Protein AF-A0A7K3S0V3-F1 (afdb_monomer_lite)

Radius of gyration: 22.32 Å; chains: 1; bounding box: 46×52×55 Å

Organism: NCBI:txid66428

Foldseek 3Di:
DDDDDPDPDDDDADDPPPADFAPQNVLLVVDDPPWDWDADQFKIKTFDDLAAWQDDDPDDSVVSQVVQVVVVVVVPDPDWDKDAAQDPPNNDDGGIHTGPDMDMDGGPVPTSCPPPDFDDDPDFDKDKDKAVDPVVQVVVVVVVVVCVVVVVDVDDDDDIDIDIDTPDDDPVSSVD

InterPro domains:
  IPR005801 ADC synthase [G3DSA:3.60.120.10] (21-176)
  IPR005801 ADC synthase [SSF56322] (39-173)

Sequence (176 aa):
MSTASQVATHTAPADPAHPAVGAATSLLDAYAPGDHFLATPGRTLHARGPGRHVPHDERPLTARVDETLAAAVAAGQESPVVIGAIPFDHTAPAALSVPESVRAAPPLASDPLIALPAAAPAAGAWEIRQVPEPEIYGKGVASAVERMWRGEFSKVVLARTLELTSEAPLDLPAML

Structure (mmCIF, N/CA/C/O backbone):
data_AF-A0A7K3S0V3-F1
#
_entry.id   AF-A0A7K3S0V3-F1
#
loop_
_atom_site.group_PDB
_atom_site.id
_atom_site.type_symbol
_atom_site.label_atom_id
_atom_site.label_alt_id
_atom_site.label_comp_id
_atom_site.label_asym_id
_atom_site.label_entity_id
_atom_site.label_seq_id
_atom_site.pdbx_PDB_ins_code
_atom_site.Cartn_x
_atom_site.Cartn_y
_atom_site.Cartn_z
_atom_site.occupancy
_atom_site.B_iso_or_equiv
_atom_site.auth_seq_id
_atom_site.auth_comp_id
_atom_site.auth_asym_id
_atom_site.auth_atom_id
_atom_site.pdbx_PDB_model_num
ATOM 1 N N . MET A 1 1 ? 3.401 28.990 -29.629 1.00 38.75 1 MET A N 1
ATOM 2 C CA . MET A 1 1 ? 2.737 29.726 -28.533 1.00 38.75 1 MET A CA 1
ATOM 3 C C . MET A 1 1 ? 3.170 29.079 -27.232 1.00 38.75 1 MET A C 1
ATOM 5 O O . MET A 1 1 ? 3.035 27.872 -27.106 1.00 38.75 1 MET A O 1
ATOM 9 N N . SER A 1 2 ? 3.823 29.858 -26.373 1.00 34.69 2 SER A N 1
ATOM 10 C CA . SER A 1 2 ? 4.484 29.417 -25.141 1.00 34.69 2 SER A CA 1
ATOM 11 C C . SER A 1 2 ? 3.456 29.236 -24.023 1.00 34.69 2 SER A C 1
ATOM 13 O O . SER A 1 2 ? 2.728 30.178 -23.721 1.00 34.69 2 SER A O 1
ATOM 15 N N . THR A 1 3 ? 3.381 28.052 -23.418 1.00 37.50 3 THR A N 1
ATOM 16 C CA . THR A 1 3 ? 2.626 27.818 -22.179 1.00 37.50 3 THR A CA 1
ATOM 17 C C . THR A 1 3 ? 3.608 27.847 -21.017 1.00 37.50 3 THR A C 1
ATOM 19 O O . THR A 1 3 ? 4.280 26.857 -20.733 1.00 37.50 3 THR A O 1
ATOM 22 N N . ALA A 1 4 ? 3.735 29.017 -20.395 1.00 39.28 4 ALA A N 1
ATOM 23 C CA . ALA A 1 4 ? 4.537 29.218 -19.198 1.00 39.28 4 ALA A CA 1
ATOM 24 C C . ALA A 1 4 ? 3.910 28.502 -17.989 1.00 39.28 4 ALA A C 1
ATOM 26 O O . ALA A 1 4 ? 2.702 28.587 -17.765 1.00 39.28 4 ALA A O 1
ATOM 27 N N . SER A 1 5 ? 4.757 27.822 -17.213 1.00 41.88 5 SER A N 1
ATOM 28 C CA . SER A 1 5 ? 4.447 27.215 -15.919 1.00 41.88 5 SER A CA 1
ATOM 29 C C . SER A 1 5 ? 3.873 28.238 -14.939 1.00 41.88 5 SER A C 1
ATOM 31 O O . SER A 1 5 ? 4.507 29.256 -14.659 1.00 41.88 5 SER A O 1
ATOM 33 N N . GLN A 1 6 ? 2.715 27.939 -14.348 1.00 46.41 6 GLN A N 1
ATOM 34 C CA . GLN A 1 6 ? 2.304 28.579 -13.100 1.00 46.41 6 GLN A CA 1
ATOM 35 C C . GLN A 1 6 ? 3.181 28.028 -11.973 1.00 46.41 6 GLN A C 1
ATOM 37 O O . GLN A 1 6 ? 3.021 26.895 -11.529 1.00 46.41 6 GLN A O 1
ATOM 42 N N . VAL A 1 7 ? 4.153 28.834 -11.557 1.00 43.09 7 VAL A N 1
ATOM 43 C CA . VAL A 1 7 ? 4.973 28.596 -10.370 1.00 43.09 7 VAL A CA 1
ATOM 44 C C . VAL A 1 7 ? 4.095 28.844 -9.145 1.00 43.09 7 VAL A C 1
ATOM 46 O O . VAL A 1 7 ? 3.515 29.920 -9.007 1.00 43.09 7 VAL A O 1
ATOM 49 N N . ALA A 1 8 ? 3.979 27.840 -8.274 1.00 36.78 8 ALA A N 1
ATOM 50 C CA . ALA A 1 8 ? 3.324 27.968 -6.980 1.00 36.78 8 ALA A CA 1
ATOM 51 C C . ALA A 1 8 ? 3.976 29.107 -6.181 1.00 36.78 8 ALA A C 1
ATOM 53 O O . ALA A 1 8 ? 5.186 29.113 -5.952 1.00 36.78 8 ALA A O 1
ATOM 54 N N . THR A 1 9 ? 3.178 30.093 -5.783 1.00 37.84 9 THR A N 1
ATOM 55 C CA . THR A 1 9 ? 3.612 31.179 -4.903 1.00 37.84 9 THR A CA 1
ATOM 56 C C . THR A 1 9 ? 3.983 30.613 -3.538 1.00 37.84 9 THR A C 1
ATOM 58 O O . THR A 1 9 ? 3.139 30.047 -2.849 1.00 37.84 9 THR A O 1
ATOM 61 N N . HIS A 1 10 ? 5.248 30.778 -3.155 1.00 40.50 10 HIS A N 1
ATOM 62 C CA . HIS A 1 10 ? 5.754 30.456 -1.827 1.00 40.50 10 HIS A CA 1
ATOM 63 C C . HIS A 1 10 ? 5.081 31.363 -0.784 1.00 40.50 10 HIS A C 1
ATOM 65 O O . HIS A 1 10 ? 5.268 32.580 -0.797 1.00 40.50 10 HIS A O 1
ATOM 71 N N . THR A 1 11 ? 4.275 30.778 0.100 1.00 38.75 11 THR A N 1
ATOM 72 C CA . THR A 1 11 ? 3.748 31.456 1.288 1.00 38.75 11 THR A CA 1
ATOM 73 C C . THR A 1 11 ? 4.811 31.409 2.383 1.00 38.75 11 THR A C 1
ATOM 75 O O . THR A 1 11 ? 5.328 30.338 2.691 1.00 38.75 11 THR A O 1
ATOM 78 N N . ALA A 1 12 ? 5.156 32.570 2.946 1.00 35.81 12 ALA A N 1
ATOM 79 C CA . ALA A 1 12 ? 6.156 32.679 4.005 1.00 35.81 12 ALA A CA 1
ATOM 80 C C . ALA A 1 12 ? 5.734 31.892 5.267 1.00 35.81 12 ALA A C 1
ATOM 82 O O . ALA A 1 12 ? 4.544 31.890 5.599 1.00 35.81 12 ALA A O 1
ATOM 83 N N . PRO A 1 13 ? 6.675 31.246 5.982 1.00 44.25 13 PRO A N 1
ATOM 84 C CA . PRO A 1 13 ? 6.360 30.521 7.207 1.00 44.25 13 PRO A CA 1
ATOM 85 C C . PRO A 1 13 ? 5.970 31.482 8.339 1.00 44.25 13 PRO A C 1
ATOM 87 O O . PRO A 1 13 ? 6.516 32.580 8.462 1.00 44.25 13 PRO A O 1
ATOM 90 N N . ALA A 1 14 ? 5.009 31.054 9.158 1.00 38.62 14 ALA A N 1
ATOM 91 C CA . ALA A 1 14 ? 4.582 31.754 10.365 1.00 38.62 14 ALA A CA 1
ATOM 92 C C . ALA A 1 14 ? 5.598 31.594 11.521 1.00 38.62 14 ALA A C 1
ATOM 94 O O . ALA A 1 14 ? 6.373 30.641 11.560 1.00 38.62 14 ALA A O 1
ATOM 95 N N . ASP A 1 15 ? 5.562 32.563 12.440 1.00 38.25 15 ASP A N 1
ATOM 96 C CA . ASP A 1 15 ? 6.421 32.800 13.618 1.00 38.25 15 ASP A CA 1
ATOM 97 C C . ASP A 1 15 ? 6.585 31.569 14.559 1.00 38.25 15 ASP A C 1
ATOM 99 O O . ASP A 1 15 ? 5.594 30.879 14.821 1.00 38.25 15 ASP A O 1
ATOM 103 N N . PRO A 1 16 ? 7.785 31.259 15.112 1.00 46.09 16 PRO A N 1
ATOM 104 C CA . PRO A 1 16 ? 8.098 29.977 15.738 1.00 46.09 16 PRO A CA 1
ATOM 105 C C . PRO A 1 16 ? 7.857 29.999 17.257 1.00 46.09 16 PRO A C 1
ATOM 107 O O . PRO A 1 16 ? 8.754 29.729 18.058 1.00 46.09 16 PRO A O 1
ATOM 110 N N . ALA A 1 17 ? 6.629 30.291 17.678 1.00 41.91 17 ALA A N 1
ATOM 111 C CA . ALA A 1 17 ? 6.193 30.008 19.044 1.00 41.91 17 ALA A CA 1
ATOM 112 C C . ALA A 1 17 ? 5.687 28.556 19.095 1.00 41.91 17 ALA A C 1
ATOM 114 O O . ALA A 1 17 ? 4.534 28.306 18.775 1.00 41.91 17 ALA A O 1
ATOM 115 N N . HIS A 1 18 ? 6.597 27.619 19.399 1.00 47.22 18 HIS A N 1
ATOM 116 C CA . HIS A 1 18 ? 6.417 26.157 19.501 1.00 47.22 18 HIS A CA 1
ATOM 117 C C . HIS A 1 18 ? 5.153 25.614 18.797 1.00 47.22 18 HIS A C 1
ATOM 119 O O . HIS A 1 18 ? 4.091 25.543 19.422 1.00 47.22 18 HIS A O 1
ATOM 125 N N . PRO A 1 19 ? 5.231 25.279 17.496 1.00 49.66 19 PRO A N 1
ATOM 126 C CA . PRO A 1 19 ? 4.052 24.908 16.725 1.00 49.66 19 PRO A CA 1
ATOM 127 C C . PRO A 1 19 ? 3.357 23.721 17.391 1.00 49.66 19 PRO A C 1
ATOM 129 O O . PRO A 1 19 ? 3.957 22.662 17.570 1.00 49.66 19 PRO A O 1
ATOM 132 N N . ALA A 1 20 ? 2.100 23.913 17.797 1.00 63.41 20 ALA A N 1
ATOM 133 C CA . ALA A 1 20 ? 1.269 22.826 18.284 1.00 63.41 20 ALA A CA 1
ATOM 134 C C . ALA A 1 20 ? 1.269 21.732 17.211 1.00 63.41 20 ALA A C 1
ATOM 136 O O . ALA A 1 20 ? 0.832 21.982 16.086 1.00 63.41 20 ALA A O 1
ATOM 137 N N . VAL A 1 21 ? 1.806 20.554 17.544 1.00 68.00 21 VAL A N 1
ATOM 138 C CA . VAL A 1 21 ? 1.775 19.393 16.654 1.00 68.00 21 VAL A CA 1
ATOM 139 C C . VAL A 1 21 ? 0.321 19.168 16.270 1.00 68.00 21 VAL A C 1
ATOM 141 O O . VAL A 1 21 ? -0.530 18.965 17.141 1.00 68.00 21 VAL A O 1
ATOM 144 N N . GLY A 1 22 ? 0.007 19.284 14.981 1.00 83.31 22 GLY A N 1
ATOM 145 C CA . GLY A 1 22 ? -1.358 19.087 14.532 1.00 83.31 22 GLY A CA 1
ATOM 146 C C . GLY A 1 22 ? -1.764 17.620 14.660 1.00 83.31 22 GLY A C 1
ATOM 147 O O . GLY A 1 22 ? -0.945 16.714 14.852 1.00 83.31 22 GLY A O 1
ATOM 148 N N . ALA A 1 23 ? -3.072 17.379 14.611 1.00 89.38 23 ALA A N 1
ATOM 149 C CA . ALA A 1 23 ? -3.623 16.051 14.848 1.00 89.38 23 ALA A CA 1
ATOM 150 C C . ALA A 1 23 ? -3.128 15.018 13.824 1.00 89.38 23 ALA A C 1
ATOM 152 O O . ALA A 1 23 ? -2.983 13.854 14.184 1.00 89.38 23 ALA A O 1
ATOM 153 N N . ALA A 1 24 ? -2.863 15.414 12.575 1.00 91.50 24 ALA A N 1
ATOM 154 C CA . ALA A 1 24 ? -2.395 14.488 11.548 1.00 91.50 24 ALA A CA 1
ATOM 155 C C . ALA A 1 24 ? -0.905 14.178 11.719 1.00 91.50 24 ALA A C 1
ATOM 157 O O . ALA A 1 24 ? -0.530 13.009 11.632 1.00 91.50 24 ALA A O 1
ATOM 158 N N . THR A 1 25 ? -0.088 15.181 12.055 1.00 90.56 25 THR A N 1
ATOM 159 C CA . THR A 1 25 ? 1.327 14.965 12.404 1.00 90.56 25 THR A CA 1
ATOM 160 C C . THR A 1 25 ? 1.450 14.059 13.630 1.00 90.56 25 THR A C 1
ATOM 162 O O . THR A 1 25 ? 2.216 13.107 13.615 1.00 90.56 25 THR A O 1
ATOM 165 N N . SER A 1 26 ? 0.585 14.236 14.635 1.00 91.25 26 SER A N 1
ATOM 166 C CA . SER A 1 26 ? 0.546 13.352 15.811 1.00 91.25 26 SER A CA 1
ATOM 167 C C . SER A 1 26 ? 0.218 11.890 15.466 1.00 91.25 26 SER A C 1
ATOM 169 O O . SER A 1 26 ? 0.624 10.983 16.189 1.00 91.25 26 SER A O 1
ATOM 171 N N . LEU A 1 27 ? -0.555 11.638 14.399 1.00 94.31 27 LEU A N 1
ATOM 172 C CA . LEU A 1 27 ? -0.804 10.274 13.917 1.00 94.31 27 LEU A CA 1
ATOM 173 C C . LEU A 1 27 ? 0.413 9.697 13.189 1.00 94.31 27 LEU A C 1
ATOM 175 O O . LEU A 1 27 ? 0.663 8.503 13.321 1.00 94.31 27 LEU A O 1
ATOM 179 N N . LEU A 1 28 ? 1.146 10.525 12.439 1.00 92.44 28 LEU A N 1
ATOM 180 C CA . LEU A 1 28 ? 2.384 10.120 11.775 1.00 92.44 28 LEU A CA 1
ATOM 181 C C . LEU A 1 28 ? 3.470 9.787 12.808 1.00 92.44 28 LEU A C 1
ATOM 183 O O . LEU A 1 28 ? 4.040 8.705 12.754 1.00 92.44 28 LEU A O 1
ATOM 187 N N . ASP A 1 29 ? 3.658 10.639 13.819 1.00 91.19 29 ASP A N 1
ATOM 188 C CA . ASP A 1 29 ? 4.614 10.416 14.916 1.00 91.19 29 ASP A CA 1
ATOM 189 C C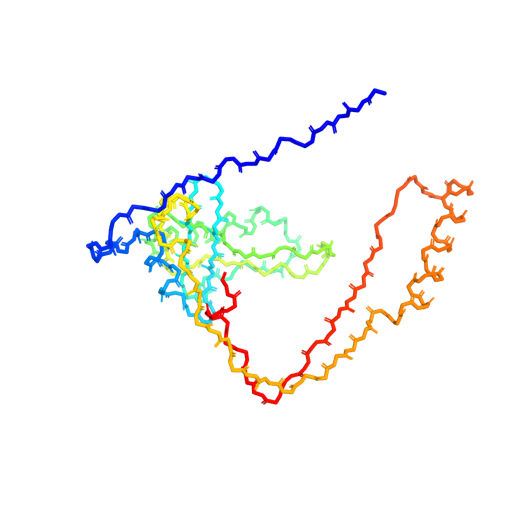 . ASP A 1 29 ? 4.302 9.149 15.733 1.00 91.19 29 ASP A C 1
ATOM 191 O O . ASP A 1 29 ? 5.181 8.558 16.359 1.00 91.19 29 ASP A O 1
ATOM 195 N N . ALA A 1 30 ? 3.033 8.731 15.755 1.00 93.75 30 ALA A N 1
ATOM 196 C CA . ALA A 1 30 ? 2.581 7.537 16.461 1.00 93.75 30 ALA A CA 1
ATOM 197 C C . ALA A 1 30 ? 2.688 6.248 15.628 1.00 93.75 30 ALA A C 1
ATOM 199 O O . ALA A 1 30 ? 2.355 5.179 16.153 1.00 93.75 30 ALA A O 1
ATOM 200 N N . TYR A 1 31 ? 3.091 6.330 14.357 1.00 94.69 31 TYR A N 1
ATOM 201 C CA . TYR A 1 31 ? 3.244 5.167 13.490 1.00 94.69 31 TYR A CA 1
ATOM 202 C C . TYR A 1 31 ? 4.369 4.250 13.984 1.00 94.69 31 TYR A C 1
ATOM 204 O O . TYR A 1 31 ? 5.491 4.687 14.240 1.00 94.69 31 TYR A O 1
ATOM 212 N N . ALA A 1 32 ? 4.077 2.952 14.060 1.00 93.56 32 ALA A N 1
ATOM 213 C CA . ALA A 1 32 ? 5.068 1.912 14.298 1.00 93.56 32 ALA A CA 1
ATOM 214 C C . ALA A 1 32 ? 5.052 0.870 13.163 1.00 93.56 32 ALA A C 1
ATOM 216 O O . ALA A 1 32 ? 3.997 0.617 12.575 1.00 93.56 32 ALA A O 1
ATOM 217 N N .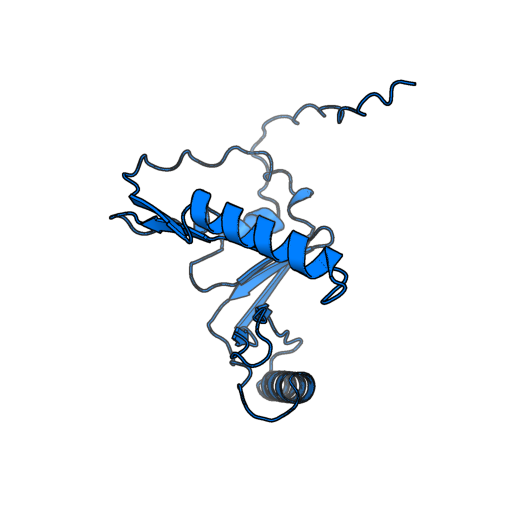 PRO A 1 33 ? 6.189 0.210 12.862 1.00 92.81 33 PRO A N 1
ATOM 218 C CA . PRO A 1 33 ? 6.218 -0.912 11.927 1.00 92.81 33 PRO A CA 1
ATOM 219 C C . PRO A 1 33 ? 5.141 -1.963 12.238 1.00 92.81 33 PRO A C 1
ATOM 221 O O . PRO A 1 33 ? 5.073 -2.481 13.351 1.00 92.81 33 PRO A O 1
ATOM 224 N N . GLY A 1 34 ? 4.318 -2.286 11.238 1.00 90.88 34 GLY A N 1
ATOM 225 C CA . GLY A 1 34 ? 3.171 -3.195 11.370 1.00 90.88 34 GLY A CA 1
ATOM 226 C C . GLY A 1 34 ? 1.817 -2.485 11.470 1.00 90.88 34 GLY A C 1
ATOM 227 O O . GLY A 1 34 ? 0.785 -3.123 11.256 1.00 90.88 34 GLY A O 1
ATOM 228 N N . ASP A 1 35 ? 1.810 -1.177 11.722 1.00 95.19 35 ASP A N 1
ATOM 229 C CA . ASP A 1 35 ? 0.619 -0.346 11.575 1.00 95.19 35 ASP A CA 1
ATOM 230 C C . ASP A 1 35 ? 0.324 -0.049 10.097 1.00 95.19 35 ASP A C 1
ATOM 232 O O . ASP A 1 35 ? 1.155 -0.240 9.208 1.00 95.19 35 ASP A O 1
ATOM 236 N N . HIS A 1 36 ? -0.871 0.478 9.836 1.00 95.81 36 HIS A N 1
ATOM 237 C CA . HIS A 1 36 ? -1.230 1.044 8.541 1.00 95.81 36 HIS A CA 1
ATOM 238 C C . HIS A 1 36 ? -1.412 2.553 8.675 1.00 95.81 36 HIS A C 1
ATOM 240 O O . HIS A 1 36 ? -2.139 3.030 9.550 1.00 95.81 36 HIS A O 1
ATOM 246 N N . PHE A 1 37 ? -0.802 3.302 7.764 1.00 96.19 37 PHE A N 1
ATOM 247 C CA . PHE A 1 37 ? -0.955 4.746 7.667 1.00 96.19 37 PHE A CA 1
ATOM 248 C C . PHE A 1 37 ? -1.436 5.121 6.266 1.00 96.19 37 PHE A C 1
ATOM 250 O O . PHE A 1 37 ? -0.914 4.629 5.267 1.00 96.19 37 PHE A O 1
ATOM 257 N N . LEU A 1 38 ? -2.454 5.976 6.185 1.00 96.31 38 LEU A N 1
ATOM 258 C CA . LEU A 1 38 ? -3.006 6.447 4.919 1.00 96.31 38 LEU A CA 1
ATOM 259 C C . LEU A 1 38 ? -3.331 7.938 5.008 1.00 96.31 38 LEU A C 1
ATOM 261 O O . LEU A 1 38 ? -4.339 8.331 5.598 1.00 96.31 38 LEU A O 1
ATOM 265 N N . ALA A 1 39 ? -2.509 8.763 4.365 1.00 95.25 39 ALA A N 1
ATOM 266 C CA . ALA A 1 39 ? -2.789 10.177 4.153 1.00 95.25 39 ALA A CA 1
ATOM 267 C C . ALA A 1 39 ? -3.449 10.389 2.783 1.00 95.25 39 ALA A C 1
ATOM 269 O O . ALA A 1 39 ? -2.951 9.949 1.749 1.00 95.25 39 ALA A O 1
ATOM 270 N N . THR A 1 40 ? -4.587 11.077 2.771 1.00 94.75 40 THR A N 1
ATOM 271 C CA . THR A 1 40 ? -5.336 11.439 1.559 1.00 94.75 40 THR A CA 1
ATOM 272 C C . THR A 1 40 ? -5.592 12.948 1.541 1.00 94.75 40 THR A C 1
ATOM 274 O O . THR A 1 40 ? -5.535 13.583 2.597 1.00 94.75 40 THR A O 1
ATOM 277 N N . PRO A 1 41 ? -5.980 13.538 0.395 1.00 94.50 41 PRO A N 1
ATOM 278 C CA . PRO A 1 41 ? -6.365 14.950 0.347 1.00 94.50 41 PRO A CA 1
ATOM 279 C C . PRO A 1 41 ? -7.547 15.324 1.256 1.00 94.50 41 PRO A C 1
ATOM 281 O O . PRO A 1 41 ? -7.738 16.501 1.534 1.00 94.50 41 PRO A O 1
ATOM 284 N N . GLY A 1 42 ? -8.356 14.350 1.696 1.00 94.25 42 GLY A N 1
ATOM 285 C CA . GLY A 1 42 ? -9.537 14.588 2.535 1.00 94.25 42 GLY A CA 1
ATOM 286 C C . GLY A 1 42 ? -9.365 14.248 4.018 1.00 94.25 42 GLY A C 1
ATOM 287 O O . GLY A 1 42 ? -10.119 14.761 4.839 1.00 94.25 42 GLY A O 1
ATOM 288 N N . ARG A 1 43 ? -8.404 13.389 4.377 1.00 95.06 43 ARG A N 1
ATOM 289 C CA . ARG A 1 43 ? -8.164 12.930 5.758 1.00 95.06 43 ARG A CA 1
ATOM 290 C C . ARG A 1 43 ? -6.871 12.130 5.885 1.00 95.06 43 ARG A C 1
ATOM 292 O O . ARG A 1 43 ? -6.367 11.611 4.888 1.00 95.06 43 ARG A O 1
ATOM 299 N N . THR A 1 44 ? -6.442 11.927 7.121 1.00 96.25 44 THR A N 1
ATOM 300 C CA . THR A 1 44 ? -5.351 11.024 7.507 1.00 96.25 44 THR A CA 1
ATOM 301 C C . THR A 1 44 ? -5.901 9.909 8.385 1.00 96.25 44 THR A C 1
ATOM 303 O O . THR A 1 44 ? -6.726 10.177 9.257 1.00 96.25 44 THR A O 1
ATOM 306 N N . LEU A 1 45 ? -5.473 8.670 8.151 1.00 96.38 45 LEU A N 1
ATOM 307 C CA . LEU A 1 45 ? -5.847 7.496 8.935 1.00 96.38 45 LEU A CA 1
ATOM 308 C C . LEU A 1 45 ? -4.599 6.805 9.482 1.00 96.38 45 LEU A C 1
ATOM 310 O O . LEU A 1 45 ? -3.651 6.567 8.738 1.00 96.38 45 LEU A O 1
ATOM 314 N N . HIS A 1 46 ? -4.651 6.421 10.754 1.00 97.31 46 HIS A N 1
ATOM 315 C CA . HIS A 1 46 ? -3.679 5.533 11.391 1.00 97.31 46 HIS A CA 1
ATOM 316 C C . HIS A 1 46 ? -4.428 4.367 12.024 1.00 97.31 46 HIS A C 1
ATOM 318 O O . HIS A 1 46 ? -5.331 4.570 12.839 1.00 97.31 46 HIS A O 1
ATOM 324 N N . ALA A 1 47 ? -4.085 3.153 11.614 1.00 96.56 47 ALA A N 1
ATOM 325 C CA . ALA A 1 47 ? -4.718 1.926 12.062 1.00 96.56 47 ALA A CA 1
ATOM 326 C C . ALA A 1 47 ? -3.686 0.975 12.671 1.00 96.56 47 ALA A C 1
ATOM 328 O O . ALA A 1 47 ? -2.607 0.795 12.109 1.00 96.56 47 ALA A O 1
ATOM 329 N N . ARG A 1 48 ? -4.033 0.366 13.810 1.00 94.62 48 ARG A N 1
ATOM 330 C CA . ARG A 1 48 ? -3.108 -0.441 14.621 1.00 94.62 48 ARG A CA 1
ATOM 331 C C 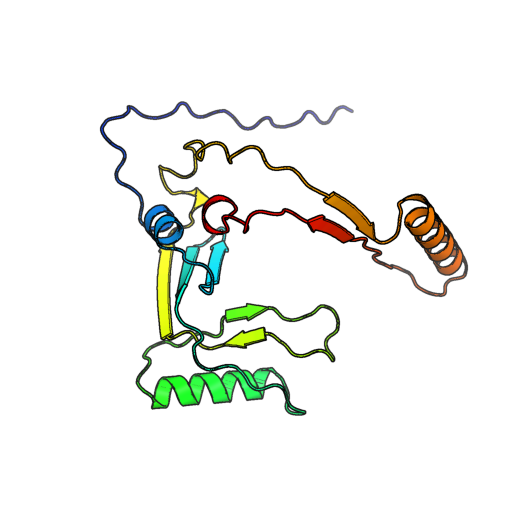. ARG A 1 48 ? -3.562 -1.880 14.808 1.00 94.62 48 ARG A C 1
ATOM 333 O O . ARG A 1 48 ? -4.766 -2.159 14.842 1.00 94.62 48 ARG A O 1
ATOM 340 N N . GLY A 1 49 ? -2.569 -2.737 15.038 1.00 83.81 49 GLY A N 1
ATOM 341 C CA . GLY A 1 49 ? -2.727 -4.157 15.340 1.00 83.81 49 GLY A CA 1
ATOM 342 C C . GLY A 1 49 ? -2.914 -5.011 14.081 1.00 83.81 49 GLY A C 1
ATOM 343 O O . GLY A 1 49 ? -3.408 -4.516 13.066 1.00 83.81 49 GLY A O 1
ATOM 344 N N . PRO A 1 50 ? -2.553 -6.308 14.131 1.00 72.31 50 PRO A N 1
ATOM 345 C CA . PRO A 1 50 ? -2.719 -7.207 12.987 1.00 72.31 50 PRO A CA 1
ATOM 346 C C . PRO A 1 50 ? -4.201 -7.409 12.635 1.00 72.31 50 PRO A C 1
ATOM 348 O O . PRO A 1 50 ? -4.534 -7.715 11.488 1.00 72.31 50 PRO A O 1
ATOM 351 N N . GLY A 1 51 ? -5.097 -7.154 13.597 1.00 85.06 51 GLY A N 1
ATOM 352 C CA . GLY A 1 51 ? -6.530 -7.157 13.372 1.00 85.06 51 GLY A CA 1
ATOM 353 C C . GLY A 1 51 ? -7.068 -8.525 12.952 1.00 85.06 51 GLY A C 1
ATOM 354 O O . GLY A 1 51 ? -6.421 -9.562 13.100 1.00 85.06 51 GLY A O 1
ATOM 355 N N . ARG A 1 52 ? -8.286 -8.543 12.413 1.00 94.44 52 ARG A N 1
ATOM 356 C CA . ARG A 1 52 ? -8.884 -9.733 11.801 1.00 94.44 52 ARG A CA 1
ATOM 357 C C . ARG A 1 52 ? -8.572 -9.741 10.310 1.00 94.44 52 ARG A C 1
ATOM 359 O O . ARG A 1 52 ? -9.096 -8.908 9.577 1.00 94.44 52 ARG A O 1
ATOM 366 N N . HIS A 1 53 ? -7.759 -10.684 9.849 1.00 95.88 53 HIS A N 1
ATOM 367 C CA . HIS A 1 53 ? -7.488 -10.837 8.420 1.00 95.88 53 HIS A CA 1
ATOM 368 C C . HIS A 1 53 ? -8.747 -11.236 7.647 1.00 95.88 53 HIS A C 1
ATOM 370 O O . HIS A 1 53 ? -9.511 -12.100 8.084 1.00 95.88 53 HIS A O 1
ATOM 376 N N . VAL A 1 54 ? -8.933 -10.626 6.478 1.00 96.56 54 VAL A N 1
ATOM 377 C CA . VAL A 1 54 ? -9.921 -11.084 5.503 1.00 96.56 54 VAL A CA 1
ATOM 378 C C . VAL A 1 54 ? -9.376 -12.384 4.899 1.00 96.56 54 VAL A C 1
ATOM 380 O O . VAL A 1 54 ? -8.268 -12.369 4.356 1.00 96.56 54 VAL A O 1
ATOM 383 N N . PRO A 1 55 ? -10.099 -13.516 4.987 1.00 94.94 55 PRO A N 1
ATOM 384 C CA . PRO A 1 55 ? -9.612 -14.790 4.465 1.00 94.94 55 PRO A CA 1
ATOM 385 C C . PRO A 1 55 ? -9.410 -14.707 2.954 1.00 94.94 55 PRO A C 1
ATOM 387 O O . PRO A 1 55 ? -10.085 -13.931 2.282 1.00 94.94 55 PRO A O 1
ATOM 390 N N . HIS A 1 56 ? -8.514 -15.524 2.407 1.00 92.00 56 HIS A N 1
ATOM 391 C CA . HIS A 1 56 ? -8.360 -15.687 0.965 1.00 92.00 56 HIS A CA 1
ATOM 392 C C . HIS A 1 56 ? -8.839 -17.081 0.559 1.00 92.00 56 HIS A C 1
ATOM 394 O O . HIS A 1 56 ? -8.166 -18.075 0.817 1.00 92.00 56 HIS A O 1
ATOM 400 N N . ASP A 1 57 ? -10.024 -17.136 -0.041 1.00 92.00 57 ASP A N 1
ATOM 401 C CA . ASP A 1 57 ? -10.650 -18.352 -0.552 1.00 92.00 57 ASP A CA 1
ATOM 402 C C . ASP A 1 57 ? -11.480 -18.032 -1.810 1.00 92.00 57 ASP A C 1
ATOM 404 O O . ASP A 1 57 ? -11.505 -16.887 -2.270 1.00 92.00 57 ASP A O 1
ATOM 408 N N . GLU A 1 58 ? -12.139 -19.048 -2.375 1.00 91.50 58 GLU A N 1
ATOM 409 C CA . GLU A 1 58 ? -12.851 -18.984 -3.661 1.00 91.50 58 GLU A CA 1
ATOM 410 C C . GLU A 1 58 ? -14.049 -18.019 -3.680 1.00 91.50 58 GLU A C 1
ATOM 412 O O . GLU A 1 58 ? -14.576 -17.694 -4.748 1.00 91.50 58 GLU A O 1
ATOM 417 N N . ARG A 1 59 ? -14.506 -17.540 -2.518 1.00 94.31 59 ARG A N 1
ATOM 418 C CA . ARG A 1 59 ? -15.645 -16.623 -2.442 1.00 94.31 59 ARG A CA 1
ATOM 419 C C . ARG A 1 59 ? -15.277 -15.232 -2.981 1.00 94.31 59 ARG A C 1
ATOM 421 O O . ARG A 1 59 ? -14.132 -14.781 -2.832 1.00 94.31 59 ARG A O 1
ATOM 428 N N . PRO A 1 60 ? -16.252 -14.481 -3.534 1.00 93.56 60 PRO A N 1
ATOM 429 C CA . PRO A 1 60 ? -16.040 -13.097 -3.951 1.00 93.56 60 PRO A CA 1
ATOM 430 C C . PRO A 1 60 ? -15.442 -12.239 -2.830 1.00 93.56 60 PRO A C 1
ATOM 432 O O . PRO A 1 60 ? -15.862 -12.335 -1.677 1.00 93.56 60 PRO A O 1
ATOM 435 N N . LEU A 1 61 ? -14.484 -11.367 -3.171 1.00 93.12 61 LEU A N 1
ATOM 436 C CA . LEU A 1 61 ? -13.804 -10.512 -2.191 1.00 93.12 61 LEU A CA 1
ATOM 437 C C . LEU A 1 61 ? -14.783 -9.681 -1.357 1.00 93.12 61 LEU A C 1
ATOM 439 O O . LEU A 1 61 ? -14.604 -9.571 -0.149 1.00 93.12 61 LEU A O 1
ATOM 443 N N . THR A 1 62 ? -15.821 -9.135 -1.987 1.00 95.25 62 THR A N 1
ATOM 444 C CA . THR A 1 62 ? -16.846 -8.334 -1.308 1.00 95.25 62 THR A CA 1
ATOM 445 C C . THR A 1 62 ? -17.551 -9.125 -0.210 1.00 95.25 62 THR A C 1
ATOM 447 O O . THR A 1 62 ? -17.619 -8.651 0.914 1.00 95.25 62 THR A O 1
ATOM 450 N N . ALA A 1 63 ? -17.957 -10.369 -0.480 1.00 96.88 63 ALA A N 1
ATOM 451 C CA . ALA A 1 63 ? -18.595 -11.227 0.520 1.00 96.88 63 ALA A CA 1
ATOM 452 C C . ALA A 1 63 ? -17.660 -11.524 1.705 1.00 96.88 63 ALA A C 1
ATOM 454 O O . ALA A 1 63 ? -18.063 -11.432 2.861 1.00 96.88 63 ALA A O 1
ATOM 455 N N . ARG A 1 64 ? -16.382 -11.816 1.428 1.00 96.81 64 ARG A N 1
ATOM 456 C CA . ARG A 1 64 ? -15.374 -12.056 2.476 1.00 96.81 64 ARG A CA 1
ATOM 457 C C . ARG A 1 64 ? -15.133 -10.813 3.337 1.00 96.81 64 ARG A C 1
ATOM 459 O O . ARG A 1 64 ? -14.962 -10.929 4.550 1.00 96.81 64 ARG A O 1
ATOM 466 N N . VAL A 1 65 ? -15.125 -9.630 2.722 1.00 97.25 65 VAL A N 1
ATOM 467 C CA . VAL A 1 65 ? -15.028 -8.338 3.418 1.00 97.25 65 VAL A CA 1
ATOM 468 C C . VAL A 1 65 ? -16.254 -8.106 4.300 1.00 97.25 65 VAL A C 1
ATOM 470 O O . VAL A 1 65 ? -16.083 -7.837 5.489 1.00 97.25 65 VAL A O 1
ATOM 473 N N . ASP A 1 66 ? -17.460 -8.276 3.759 1.00 98.06 66 ASP A N 1
ATOM 474 C CA . ASP A 1 66 ? -18.717 -8.068 4.485 1.00 98.06 66 ASP A CA 1
ATOM 475 C C . ASP A 1 66 ? -18.821 -8.987 5.709 1.00 98.06 66 ASP A C 1
ATOM 477 O O . ASP A 1 66 ? -19.140 -8.532 6.808 1.00 98.06 66 ASP A O 1
ATOM 481 N N . GLU A 1 67 ? -18.473 -10.268 5.559 1.00 98.00 67 GLU A N 1
ATOM 482 C CA . GLU A 1 67 ? -18.439 -11.222 6.672 1.00 98.00 67 GLU A CA 1
ATOM 483 C C . GLU A 1 67 ? -17.409 -10.836 7.745 1.00 98.00 67 GLU A C 1
ATOM 485 O O . GLU A 1 67 ? -17.688 -10.926 8.943 1.00 98.00 67 GLU A O 1
ATOM 490 N N . THR A 1 68 ? -16.221 -10.381 7.334 1.00 97.94 68 THR A N 1
ATOM 491 C CA . THR A 1 68 ? -15.154 -9.979 8.268 1.00 97.94 68 THR A CA 1
ATOM 492 C C . THR A 1 68 ? -15.558 -8.731 9.060 1.00 97.94 68 THR A C 1
ATOM 494 O O . THR A 1 68 ? -15.336 -8.673 10.273 1.00 97.94 68 THR A O 1
ATOM 497 N N . LEU A 1 69 ? -16.203 -7.763 8.400 1.00 98.00 69 LEU A N 1
ATOM 498 C CA . LEU A 1 69 ? -16.772 -6.570 9.034 1.00 98.00 69 LEU A CA 1
ATOM 499 C C . LEU A 1 69 ? -17.917 -6.932 9.985 1.00 98.00 69 LEU A C 1
ATOM 501 O O . LEU A 1 69 ? -17.931 -6.467 11.123 1.00 98.00 69 LEU A O 1
ATOM 505 N N . ALA A 1 70 ? -18.841 -7.801 9.570 1.00 97.94 70 ALA A N 1
ATOM 506 C CA . ALA A 1 70 ? -19.939 -8.257 10.420 1.00 97.94 70 ALA A CA 1
ATOM 507 C C . ALA A 1 70 ? -19.427 -8.972 11.681 1.00 97.94 70 ALA A C 1
ATOM 509 O O . ALA A 1 70 ? -19.922 -8.723 12.781 1.00 97.94 70 ALA A O 1
ATOM 510 N N . ALA A 1 71 ? -18.389 -9.804 11.549 1.00 97.12 71 ALA A N 1
ATOM 511 C CA . ALA A 1 71 ? -17.742 -10.458 12.684 1.00 97.12 71 ALA A CA 1
ATOM 512 C C . ALA A 1 71 ? -17.071 -9.457 13.640 1.00 97.12 71 ALA A C 1
ATOM 514 O O . ALA A 1 71 ? -17.063 -9.670 14.852 1.00 97.12 71 ALA A O 1
ATOM 515 N N . ALA A 1 72 ? -16.510 -8.366 13.115 1.00 96.38 72 ALA A N 1
ATOM 516 C CA . ALA A 1 72 ? -15.941 -7.292 13.919 1.00 96.38 72 ALA A CA 1
ATOM 517 C C . ALA A 1 72 ? -17.014 -6.496 14.683 1.00 96.38 72 ALA A C 1
ATOM 519 O O . ALA A 1 72 ? -16.853 -6.252 15.881 1.00 96.38 72 ALA A O 1
ATOM 520 N N . VAL A 1 73 ? -18.142 -6.179 14.035 1.00 96.88 73 VAL A N 1
ATOM 521 C CA . VAL A 1 73 ? -19.306 -5.560 14.696 1.00 96.88 73 VAL A CA 1
ATOM 522 C C . VAL A 1 73 ? -19.850 -6.466 15.800 1.00 96.88 73 VAL A C 1
ATOM 524 O O . VAL A 1 73 ? -20.067 -6.013 16.921 1.00 96.88 73 VAL A O 1
ATOM 527 N N . ALA A 1 74 ? -20.012 -7.762 15.523 1.00 97.00 74 ALA A N 1
ATOM 528 C CA . ALA A 1 74 ? -20.473 -8.736 16.513 1.00 97.00 74 ALA A CA 1
ATOM 529 C C . ALA A 1 74 ? -19.513 -8.877 17.710 1.00 97.00 74 ALA A C 1
ATOM 531 O O . ALA A 1 74 ? -19.945 -9.211 18.811 1.00 97.00 74 ALA A O 1
ATOM 532 N N . ALA A 1 75 ? -18.222 -8.596 17.509 1.00 94.75 75 ALA A N 1
ATOM 533 C CA . ALA A 1 75 ? -17.211 -8.547 18.563 1.00 94.75 75 ALA A CA 1
ATOM 534 C C . ALA A 1 75 ? -17.161 -7.199 19.316 1.00 94.75 75 ALA A C 1
ATOM 536 O O . ALA A 1 75 ? -16.324 -7.034 20.201 1.00 94.75 75 ALA A O 1
ATOM 537 N N . GLY A 1 76 ? -18.043 -6.247 18.989 1.00 94.81 76 GLY A N 1
ATOM 538 C CA . GLY A 1 76 ? -18.186 -4.970 19.691 1.00 94.81 76 GLY A CA 1
ATOM 539 C C . GLY A 1 76 ? -17.433 -3.789 19.072 1.00 94.81 76 GLY A C 1
ATOM 540 O O . GLY A 1 76 ? -17.382 -2.731 19.694 1.00 94.81 76 GLY A O 1
ATOM 541 N N . GLN A 1 77 ? -16.854 -3.920 17.872 1.00 94.12 77 GLN A N 1
ATOM 542 C CA . GLN A 1 77 ? -16.301 -2.757 17.169 1.00 94.12 77 GLN A CA 1
ATOM 543 C C . GLN A 1 77 ? -17.437 -1.909 16.573 1.00 94.12 77 GLN A C 1
ATOM 545 O O . GLN A 1 77 ? -18.198 -2.386 15.737 1.00 94.12 77 GLN A O 1
ATOM 550 N N . GLU A 1 78 ? -17.539 -0.639 16.976 1.00 91.06 78 GLU A N 1
ATOM 551 C CA . GLU A 1 78 ? -18.648 0.248 16.576 1.00 91.06 78 GLU A CA 1
ATOM 552 C C . GLU A 1 78 ? -18.641 0.618 15.085 1.00 91.06 78 GLU A C 1
ATOM 554 O O . GLU A 1 78 ? -19.691 0.801 14.474 1.00 91.06 78 GLU A O 1
ATOM 559 N N . SER A 1 79 ? -17.461 0.785 14.487 1.00 92.50 79 SER A N 1
ATOM 560 C CA . SER A 1 79 ? -17.305 1.219 13.091 1.00 92.50 79 SER A CA 1
ATOM 561 C C . SER A 1 79 ? -16.055 0.596 12.466 1.00 92.50 79 SER A C 1
ATOM 563 O O . SER A 1 79 ? -15.064 1.295 12.236 1.00 92.50 79 SER A O 1
ATOM 565 N N . PRO A 1 80 ? -16.054 -0.731 12.239 1.00 95.50 80 PRO A N 1
ATOM 566 C CA . PRO A 1 80 ? -14.909 -1.410 11.658 1.00 95.50 80 PRO A CA 1
ATOM 567 C C . PRO A 1 80 ? -14.702 -0.982 10.204 1.00 95.50 80 PRO A C 1
ATOM 569 O O . PRO A 1 80 ? -15.648 -0.710 9.465 1.00 95.50 80 PRO A O 1
ATOM 572 N N . VAL A 1 81 ? -13.442 -0.967 9.782 1.00 95.75 81 VAL A N 1
ATOM 573 C CA . VAL A 1 81 ? -13.038 -0.740 8.391 1.00 95.75 81 VAL A CA 1
ATOM 574 C C . VAL A 1 81 ? -12.120 -1.870 7.959 1.00 95.75 81 VAL A C 1
ATOM 576 O O . VAL A 1 81 ? -11.434 -2.450 8.792 1.00 95.75 81 VAL A O 1
ATOM 579 N N . VAL A 1 82 ? -12.066 -2.158 6.663 1.00 97.00 82 VAL A N 1
ATOM 580 C CA . VAL A 1 82 ? -11.011 -3.004 6.097 1.00 97.00 82 VAL A CA 1
ATOM 581 C C . VAL A 1 82 ? -9.917 -2.109 5.525 1.00 97.00 82 VAL A C 1
ATOM 583 O O . VAL A 1 82 ? -10.212 -1.160 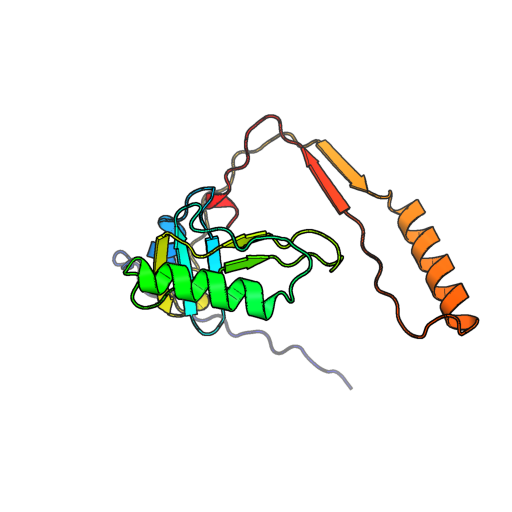4.795 1.00 97.00 82 VAL A O 1
ATOM 586 N N . ILE A 1 83 ? -8.662 -2.414 5.847 1.00 95.94 83 ILE A N 1
ATOM 587 C CA . ILE A 1 83 ? -7.469 -1.733 5.336 1.00 95.94 83 ILE A CA 1
ATOM 588 C C . ILE A 1 83 ? -6.463 -2.758 4.804 1.00 95.94 83 ILE A C 1
ATOM 590 O O . ILE A 1 83 ? -6.485 -3.923 5.201 1.00 95.94 83 ILE A O 1
ATOM 594 N N . GLY A 1 84 ? -5.604 -2.331 3.881 1.00 94.50 84 GLY A N 1
ATOM 595 C CA . GLY A 1 84 ? -4.526 -3.147 3.332 1.00 94.50 84 GLY A CA 1
ATOM 596 C C . GLY A 1 84 ? -4.346 -2.936 1.830 1.00 94.50 84 GLY A C 1
ATOM 597 O O . GLY A 1 84 ? -4.661 -1.865 1.308 1.00 94.50 84 GLY A O 1
ATOM 598 N N . ALA A 1 85 ? -3.843 -3.956 1.136 1.00 94.62 85 ALA A N 1
ATOM 599 C CA . ALA A 1 85 ? -3.498 -3.895 -0.280 1.00 94.62 85 ALA A CA 1
ATOM 600 C C . ALA A 1 85 ? -4.062 -5.083 -1.075 1.00 94.62 85 ALA A C 1
ATOM 602 O O . ALA A 1 85 ? -4.115 -6.221 -0.601 1.00 94.62 85 ALA A O 1
ATOM 603 N N . ILE A 1 86 ? -4.446 -4.808 -2.323 1.00 93.38 86 ILE A N 1
ATOM 604 C CA . ILE A 1 86 ? -4.847 -5.815 -3.309 1.00 93.38 86 ILE A CA 1
ATOM 605 C C . ILE A 1 86 ? -3.719 -5.927 -4.347 1.00 93.38 86 ILE A C 1
ATOM 607 O O . ILE A 1 86 ? -3.295 -4.894 -4.873 1.00 93.38 86 ILE A O 1
ATOM 611 N N . PRO A 1 87 ? -3.217 -7.138 -4.645 1.00 94.88 87 PRO A N 1
ATOM 612 C CA . PRO A 1 87 ? -2.153 -7.331 -5.626 1.00 94.88 87 PRO A CA 1
ATOM 613 C C . PRO A 1 87 ? -2.608 -6.999 -7.053 1.00 94.88 87 PRO A C 1
ATOM 615 O O . PRO A 1 87 ? -3.794 -7.057 -7.382 1.00 94.88 87 PRO A O 1
ATOM 618 N N . PHE A 1 88 ? -1.635 -6.693 -7.920 1.00 95.12 88 PHE A N 1
ATOM 619 C CA . PHE A 1 88 ? -1.867 -6.534 -9.361 1.00 95.12 88 PHE A CA 1
ATOM 620 C C . PHE A 1 88 ? -2.380 -7.832 -10.001 1.00 95.12 88 PHE A C 1
ATOM 622 O O . PHE A 1 88 ? -3.304 -7.803 -10.808 1.00 95.12 88 PHE A O 1
ATOM 629 N N . ASP A 1 89 ? -1.802 -8.974 -9.619 1.00 93.31 89 ASP A N 1
ATOM 630 C CA . ASP A 1 89 ? -2.350 -10.283 -9.958 1.00 93.31 89 ASP A CA 1
ATOM 631 C C . ASP A 1 89 ? -3.543 -10.584 -9.046 1.00 93.31 89 ASP A C 1
ATOM 633 O O . ASP A 1 89 ? -3.378 -10.928 -7.879 1.00 93.31 89 ASP A O 1
ATOM 637 N N . HIS A 1 90 ? -4.753 -10.465 -9.585 1.00 85.19 90 HIS A N 1
ATOM 638 C CA . HIS A 1 90 ? -5.992 -10.677 -8.838 1.00 85.19 90 HIS A CA 1
ATOM 639 C C . HIS A 1 90 ? -6.228 -12.131 -8.400 1.00 85.19 90 HIS A C 1
ATOM 641 O O . HIS A 1 90 ? -7.166 -12.382 -7.641 1.00 85.19 90 HIS A O 1
ATOM 647 N N . THR A 1 91 ? -5.410 -13.080 -8.866 1.00 86.38 91 THR A N 1
ATOM 648 C CA . THR A 1 91 ? -5.433 -14.468 -8.385 1.00 86.38 91 THR A CA 1
ATOM 649 C C . THR A 1 91 ? -4.583 -14.664 -7.131 1.00 86.38 91 THR A C 1
ATOM 651 O O . THR A 1 91 ? -4.787 -15.633 -6.402 1.00 86.38 91 THR A O 1
ATOM 654 N N . ALA A 1 92 ? -3.668 -13.734 -6.841 1.00 91.19 92 ALA A N 1
ATOM 655 C CA . ALA A 1 92 ? -2.852 -13.779 -5.641 1.00 91.19 92 ALA A CA 1
ATOM 656 C C . ALA A 1 92 ? -3.640 -13.321 -4.391 1.00 91.19 92 ALA A C 1
ATOM 658 O O . ALA A 1 92 ? -4.592 -12.534 -4.494 1.00 91.19 92 ALA A O 1
ATOM 659 N N . PRO A 1 93 ? -3.236 -13.762 -3.184 1.00 92.25 93 PRO A N 1
ATOM 660 C CA . PRO A 1 93 ? -3.875 -13.343 -1.944 1.00 92.25 93 PRO A CA 1
ATOM 661 C C . PRO A 1 93 ? -3.840 -11.830 -1.718 1.00 92.25 93 PRO A C 1
ATOM 663 O O . PRO A 1 93 ? -2.780 -11.207 -1.732 1.00 92.25 93 PRO A O 1
ATOM 666 N N . ALA A 1 94 ? -5.007 -11.239 -1.450 1.00 93.19 94 ALA A N 1
ATOM 667 C CA . ALA A 1 94 ? -5.097 -9.864 -0.968 1.00 93.19 94 ALA A CA 1
ATOM 668 C C . ALA A 1 94 ? -4.668 -9.791 0.504 1.00 93.19 94 ALA A C 1
ATOM 670 O O . ALA A 1 94 ? -5.107 -10.601 1.321 1.00 93.19 94 ALA A O 1
ATOM 671 N N . ALA A 1 95 ? -3.853 -8.796 0.848 1.00 93.94 95 ALA A N 1
ATOM 672 C CA . ALA A 1 95 ? -3.429 -8.531 2.217 1.00 93.94 95 ALA A CA 1
ATOM 673 C C . ALA A 1 95 ? -4.373 -7.491 2.824 1.00 93.94 95 ALA A C 1
ATOM 675 O O . ALA A 1 95 ? -4.109 -6.295 2.752 1.00 93.94 95 ALA A O 1
ATOM 676 N N . LEU A 1 96 ? -5.506 -7.950 3.357 1.00 95.69 96 LEU A N 1
ATOM 677 C CA . LEU A 1 96 ? -6.550 -7.100 3.932 1.00 95.69 96 LEU A CA 1
ATOM 678 C C . LEU A 1 96 ? -6.873 -7.543 5.360 1.00 95.69 96 LEU A C 1
ATOM 680 O O . LEU A 1 96 ? -6.927 -8.743 5.646 1.00 95.69 96 LEU A O 1
ATOM 684 N N . SER A 1 97 ? -7.133 -6.591 6.251 1.00 96.50 97 SER A N 1
ATOM 685 C CA . SER A 1 97 ? -7.578 -6.873 7.618 1.00 96.50 97 SER A CA 1
ATOM 686 C C . SER A 1 97 ? -8.493 -5.782 8.173 1.00 96.50 97 SER A C 1
ATOM 688 O O . SER A 1 97 ? -8.512 -4.648 7.693 1.00 96.50 97 SER A O 1
ATOM 690 N N . VAL A 1 98 ? -9.274 -6.143 9.191 1.00 97.62 98 VAL A N 1
ATOM 691 C CA . VAL A 1 98 ? -9.969 -5.201 10.070 1.00 97.62 98 VAL A CA 1
ATOM 692 C C . VAL A 1 98 ? -9.063 -4.919 11.268 1.00 97.62 98 VAL A C 1
ATOM 694 O O . VAL A 1 98 ? -8.887 -5.826 12.082 1.00 97.62 98 VAL A O 1
ATOM 697 N N . PRO A 1 99 ? -8.473 -3.720 11.394 1.00 96.19 99 PRO A N 1
ATOM 698 C CA . PRO A 1 99 ? -7.536 -3.390 12.464 1.00 96.19 99 PRO A CA 1
ATOM 699 C C . PRO A 1 99 ? -8.238 -3.331 13.829 1.00 96.19 99 PRO A C 1
ATOM 701 O O . PRO A 1 99 ? -9.464 -3.234 13.930 1.00 96.19 99 PRO A O 1
ATOM 704 N N . GLU A 1 100 ? -7.458 -3.355 14.906 1.00 94.44 100 GLU A N 1
ATOM 705 C CA . GLU A 1 100 ? -7.995 -3.283 16.272 1.00 94.44 100 GLU A CA 1
ATOM 706 C C . GLU A 1 100 ? -8.530 -1.889 16.602 1.00 94.44 100 GLU A C 1
ATOM 708 O O . GLU A 1 100 ? -9.543 -1.746 17.287 1.00 94.44 100 GLU A O 1
ATOM 713 N N . SER A 1 101 ? -7.850 -0.855 16.102 1.00 93.31 101 SER A N 1
ATOM 714 C CA . SER A 1 101 ? -8.263 0.537 16.258 1.00 93.31 101 SER A CA 1
ATOM 715 C C . SER A 1 101 ? -7.894 1.356 15.031 1.00 93.31 101 SER A C 1
ATOM 717 O O . SER A 1 101 ? -6.875 1.097 14.389 1.00 93.31 101 SER A O 1
ATOM 719 N N . VAL A 1 102 ? -8.712 2.368 14.741 1.00 95.56 102 VAL A N 1
ATOM 720 C CA . VAL A 1 102 ? -8.453 3.368 13.703 1.00 95.56 102 VAL A CA 1
ATOM 721 C C . VAL A 1 102 ? -8.638 4.749 14.298 1.00 95.56 102 VAL A C 1
ATOM 723 O O . VAL A 1 102 ? -9.642 5.030 14.951 1.00 95.56 102 VAL A O 1
ATOM 726 N N . ARG A 1 103 ? -7.663 5.619 14.061 1.00 96.12 103 ARG A N 1
ATOM 727 C CA . ARG A 1 103 ? -7.744 7.046 14.359 1.00 96.12 103 ARG A CA 1
ATOM 728 C C . ARG A 1 103 ? -7.758 7.819 13.054 1.00 96.12 103 ARG A C 1
ATOM 730 O O . ARG A 1 103 ? -7.082 7.443 12.098 1.00 96.12 103 ARG A O 1
ATOM 737 N N . ALA A 1 104 ? -8.529 8.898 13.033 1.00 95.25 104 ALA A N 1
ATOM 738 C CA . ALA A 1 104 ? -8.638 9.787 11.892 1.00 95.25 104 ALA A CA 1
ATOM 739 C C . ALA A 1 104 ? -8.265 11.214 12.292 1.00 95.25 104 ALA A C 1
ATOM 741 O O . ALA A 1 104 ? -8.566 11.656 13.400 1.00 95.25 104 ALA A O 1
ATOM 742 N N . ALA A 1 105 ? -7.648 11.933 11.366 1.00 95.12 105 ALA A N 1
ATOM 743 C CA . ALA A 1 105 ? -7.354 13.353 11.476 1.00 95.12 105 ALA A CA 1
ATOM 744 C C . ALA A 1 105 ? -7.686 14.057 10.145 1.00 95.12 105 ALA A C 1
ATOM 746 O O . ALA A 1 105 ? -7.908 13.382 9.130 1.00 95.12 105 ALA A O 1
ATOM 747 N N . PRO A 1 106 ? -7.719 15.403 10.115 1.00 94.12 106 PRO A N 1
ATOM 748 C CA . PRO A 1 106 ? -7.739 16.163 8.867 1.00 94.12 106 PRO A CA 1
ATOM 749 C C . PRO A 1 106 ? -6.579 15.787 7.916 1.00 94.12 106 PRO A C 1
ATOM 751 O O . PRO A 1 106 ? -5.679 15.024 8.289 1.00 94.12 106 PRO A O 1
ATOM 754 N N . PRO A 1 107 ? -6.589 16.279 6.665 1.00 93.12 107 PRO A N 1
ATOM 755 C CA . PRO A 1 107 ? -5.514 16.015 5.711 1.00 93.12 107 PRO A CA 1
ATOM 756 C C . PRO A 1 107 ? -4.146 16.419 6.270 1.00 93.12 107 PRO A C 1
ATOM 758 O O . PRO A 1 107 ? -3.969 17.556 6.705 1.00 93.12 107 PRO A O 1
ATOM 761 N N . LEU A 1 108 ? -3.168 15.512 6.199 1.00 90.62 108 LEU A N 1
ATOM 762 C CA . LEU A 1 108 ? -1.801 15.756 6.671 1.00 90.62 108 LEU A CA 1
ATOM 763 C C . LEU A 1 108 ? -1.153 16.968 5.980 1.00 90.62 108 LEU A C 1
ATOM 765 O O . LEU A 1 108 ? -0.454 17.747 6.612 1.00 90.62 108 LEU A O 1
ATOM 769 N N . ALA A 1 109 ? -1.458 17.186 4.698 1.00 86.19 109 ALA A N 1
ATOM 770 C CA . ALA A 1 109 ? -0.959 18.327 3.929 1.00 86.19 109 ALA A CA 1
ATOM 771 C C . ALA A 1 109 ? -1.450 19.699 4.437 1.00 86.19 109 ALA A C 1
ATOM 773 O O . ALA A 1 109 ? -0.920 20.728 4.027 1.00 86.19 109 ALA A O 1
ATOM 774 N N . SER A 1 110 ? -2.481 19.732 5.286 1.00 83.94 110 SER A N 1
ATOM 775 C CA . SER A 1 110 ? -2.997 20.954 5.918 1.00 83.94 110 SER A CA 1
ATOM 776 C C . SER A 1 110 ? -2.472 21.151 7.344 1.00 83.94 110 SER A C 1
ATOM 778 O O . SER A 1 110 ? -2.848 22.122 7.998 1.00 83.94 110 SER A O 1
ATOM 780 N N . ASP A 1 111 ? -1.648 20.227 7.842 1.00 81.56 111 ASP A N 1
ATOM 781 C CA . ASP A 1 111 ? -1.106 20.254 9.195 1.00 81.56 111 ASP A CA 1
ATOM 782 C C . ASP A 1 111 ? 0.115 21.196 9.262 1.00 81.56 111 ASP A C 1
ATOM 784 O O . ASP A 1 111 ? 0.965 21.156 8.367 1.00 81.56 111 ASP A O 1
ATOM 788 N N . PRO A 1 112 ? 0.234 22.058 10.290 1.00 69.38 112 PRO A N 1
ATOM 789 C CA . PRO A 1 112 ? 1.286 23.076 10.382 1.00 69.38 112 PRO A CA 1
ATOM 790 C C . PRO A 1 112 ? 2.723 22.536 10.342 1.00 69.38 112 PRO A C 1
ATOM 792 O O . PRO A 1 112 ? 3.640 23.307 10.058 1.00 69.38 112 PRO A O 1
ATOM 795 N N . LEU A 1 113 ? 2.937 21.247 10.629 1.00 68.69 113 LEU A N 1
ATOM 796 C CA . LEU A 1 113 ? 4.271 20.656 10.762 1.00 68.69 113 LEU A CA 1
ATOM 797 C C . LEU A 1 113 ? 4.755 19.817 9.582 1.00 68.69 113 LEU A C 1
ATOM 799 O O . LEU A 1 113 ? 5.934 19.474 9.555 1.00 68.69 113 LEU A O 1
ATOM 803 N N . ILE A 1 114 ? 3.919 19.565 8.570 1.00 64.00 114 ILE A N 1
ATOM 804 C CA . ILE A 1 114 ? 4.325 18.780 7.387 1.00 64.00 114 ILE A CA 1
ATOM 805 C C . ILE A 1 114 ? 5.502 19.412 6.618 1.00 64.00 114 ILE A C 1
ATOM 807 O O . ILE A 1 114 ? 6.167 18.753 5.826 1.00 64.00 114 ILE A O 1
ATOM 811 N N . ALA A 1 115 ? 5.751 20.707 6.835 1.00 60.56 115 ALA A N 1
ATOM 812 C CA . ALA A 1 115 ? 6.814 21.469 6.191 1.00 60.56 115 ALA A CA 1
ATOM 813 C C . ALA A 1 115 ? 8.152 21.450 6.955 1.00 60.56 115 ALA A C 1
ATOM 815 O O . ALA A 1 115 ? 9.125 22.029 6.463 1.00 60.56 115 ALA A O 1
ATOM 816 N N . LEU A 1 116 ? 8.226 20.839 8.146 1.00 65.31 116 LEU A N 1
ATOM 817 C CA . LEU A 1 116 ? 9.496 20.725 8.861 1.00 65.31 116 LEU A CA 1
ATOM 818 C C . LEU A 1 116 ? 10.370 19.640 8.217 1.00 65.31 116 LEU A C 1
ATOM 820 O O . LEU A 1 116 ? 9.889 18.539 7.957 1.00 65.31 116 LEU A O 1
ATOM 824 N N . PRO A 1 117 ? 11.659 19.922 7.962 1.00 65.19 117 PRO A N 1
ATOM 825 C CA . PRO A 1 117 ? 12.564 18.915 7.435 1.00 65.19 117 PRO A CA 1
ATOM 826 C C . PRO A 1 117 ? 12.726 17.783 8.453 1.00 65.19 117 PRO A C 1
ATOM 828 O O . PRO A 1 117 ? 13.068 18.023 9.613 1.00 65.19 117 PRO A O 1
ATOM 831 N N . ALA A 1 118 ? 12.503 16.549 8.000 1.00 70.44 118 ALA A N 1
ATOM 832 C CA . ALA A 1 118 ? 12.824 15.359 8.772 1.00 70.44 118 ALA A CA 1
ATOM 833 C C . ALA A 1 118 ? 14.328 15.315 9.094 1.00 70.44 118 ALA A C 1
ATOM 835 O O . ALA A 1 118 ? 15.158 15.900 8.387 1.00 70.44 118 ALA A O 1
ATOM 836 N N . ALA A 1 119 ? 14.687 14.608 10.167 1.00 73.75 119 ALA A N 1
ATOM 837 C CA . ALA A 1 119 ? 16.086 14.355 10.478 1.00 73.75 119 ALA A CA 1
ATOM 838 C C . ALA A 1 119 ? 16.760 13.640 9.297 1.00 73.75 119 ALA A C 1
ATOM 840 O O . ALA A 1 119 ? 16.187 12.729 8.700 1.00 73.75 119 ALA A O 1
ATOM 841 N N . ALA A 1 120 ? 17.981 14.056 8.954 1.00 74.69 120 ALA A N 1
ATOM 842 C CA . ALA A 1 120 ? 18.727 13.390 7.898 1.00 74.69 120 ALA A CA 1
ATOM 843 C C . ALA A 1 120 ? 18.980 11.926 8.303 1.00 74.69 120 ALA A C 1
ATOM 845 O O . ALA A 1 120 ? 19.468 11.691 9.415 1.00 74.69 120 ALA A O 1
ATOM 846 N N . PRO A 1 121 ? 18.678 10.950 7.430 1.00 73.38 121 PRO A N 1
ATOM 847 C CA . PRO A 1 121 ? 18.953 9.557 7.734 1.00 73.38 121 PRO A CA 1
ATOM 848 C C . PRO A 1 121 ? 20.462 9.347 7.872 1.00 73.38 121 PRO A C 1
ATOM 850 O O . PRO A 1 121 ? 21.270 10.030 7.232 1.00 73.38 121 PRO A O 1
ATOM 853 N N . ALA A 1 122 ? 20.854 8.379 8.698 1.00 75.62 122 ALA A N 1
ATOM 854 C CA . ALA A 1 122 ? 22.248 7.968 8.772 1.00 75.62 122 ALA A CA 1
ATOM 855 C C . ALA A 1 122 ? 22.719 7.469 7.396 1.00 75.62 122 ALA A C 1
ATOM 857 O O . ALA A 1 122 ? 21.996 6.761 6.692 1.00 75.62 122 ALA A O 1
ATOM 858 N N . ALA A 1 123 ? 23.943 7.830 7.007 1.00 76.62 123 ALA A N 1
ATOM 859 C CA . ALA A 1 123 ? 24.543 7.294 5.794 1.00 76.62 123 ALA A CA 1
ATOM 860 C C . ALA A 1 123 ? 24.716 5.772 5.941 1.00 76.62 123 ALA A C 1
ATOM 862 O O . ALA A 1 123 ? 25.342 5.307 6.893 1.00 76.62 123 ALA A O 1
ATOM 863 N N . GLY A 1 124 ? 24.162 5.014 4.996 1.00 80.25 124 GLY A N 1
ATOM 864 C CA . GLY A 1 124 ? 24.263 3.557 4.935 1.00 80.25 124 GLY A CA 1
ATOM 865 C C . GLY A 1 124 ? 24.910 3.102 3.632 1.00 80.25 124 GLY A C 1
ATOM 866 O O . GLY A 1 124 ? 24.776 3.766 2.601 1.00 80.25 124 GLY A O 1
ATOM 867 N N . ALA A 1 125 ? 25.620 1.976 3.677 1.00 89.25 125 ALA A N 1
ATOM 868 C CA . ALA A 1 125 ? 26.028 1.272 2.470 1.00 89.25 125 ALA A CA 1
ATOM 869 C C . ALA A 1 125 ? 24.814 0.531 1.893 1.00 89.25 125 ALA A C 1
ATOM 871 O O . ALA A 1 125 ? 24.091 -0.141 2.627 1.00 89.25 125 ALA A O 1
ATOM 872 N N . TRP A 1 126 ? 24.609 0.659 0.584 1.00 93.25 126 TRP A N 1
ATOM 873 C CA . TRP A 1 126 ? 23.508 0.019 -0.125 1.00 93.25 126 TRP A CA 1
ATOM 874 C C . TRP A 1 126 ? 24.043 -0.821 -1.272 1.00 93.25 126 TRP A C 1
ATOM 876 O O . TRP A 1 126 ? 24.791 -0.323 -2.117 1.00 93.25 126 TRP A O 1
ATOM 886 N N . GLU A 1 127 ? 23.608 -2.071 -1.338 1.00 95.69 127 GLU A N 1
ATOM 887 C CA . GLU A 1 127 ? 23.668 -2.847 -2.568 1.00 95.69 127 GLU A CA 1
ATOM 888 C C . GLU A 1 127 ? 22.414 -2.542 -3.391 1.00 95.69 127 GLU A C 1
ATOM 890 O O . GLU A 1 127 ? 21.293 -2.642 -2.890 1.00 95.69 127 GLU A O 1
ATOM 895 N N . ILE A 1 128 ? 22.604 -2.139 -4.648 1.00 96.44 128 ILE A N 1
ATOM 896 C CA . ILE A 1 128 ? 21.520 -1.744 -5.550 1.00 96.44 128 ILE A CA 1
ATOM 897 C C . ILE A 1 128 ? 21.518 -2.677 -6.756 1.00 96.44 128 ILE A C 1
ATOM 899 O O . ILE A 1 128 ? 22.510 -2.758 -7.482 1.00 96.44 128 ILE A O 1
ATOM 903 N N . ARG A 1 129 ? 20.381 -3.329 -7.007 1.00 98.12 129 ARG A N 1
ATOM 904 C CA . ARG A 1 129 ? 20.203 -4.275 -8.114 1.00 98.12 129 ARG A CA 1
ATOM 905 C C . ARG A 1 129 ? 18.997 -3.906 -8.971 1.00 98.12 129 ARG A C 1
ATOM 907 O O . ARG A 1 129 ? 17.905 -3.675 -8.456 1.00 98.12 129 ARG A O 1
ATOM 914 N N . GLN A 1 130 ? 19.177 -3.859 -10.291 1.00 98.31 130 GLN A N 1
ATOM 915 C CA . GLN A 1 130 ? 18.115 -3.521 -11.244 1.00 98.31 130 GLN A CA 1
ATOM 916 C C . GLN A 1 130 ? 17.491 -4.796 -11.812 1.00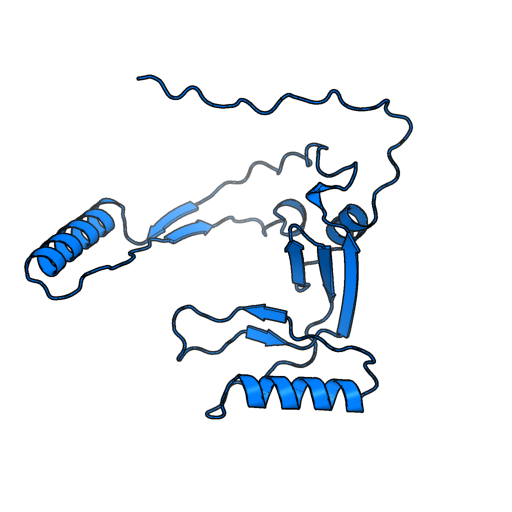 98.31 130 GLN A C 1
ATOM 918 O O . GLN A 1 130 ? 18.184 -5.648 -12.362 1.00 98.31 130 GLN A O 1
ATOM 923 N N . VAL A 1 131 ? 16.170 -4.948 -11.683 1.00 97.88 131 VAL A N 1
ATOM 924 C CA . VAL A 1 131 ? 15.475 -6.194 -12.032 1.00 97.88 131 VAL A CA 1
ATOM 925 C C . VAL A 1 131 ? 14.273 -5.927 -12.944 1.00 97.88 131 VAL A C 1
ATOM 927 O O . VAL A 1 131 ? 13.239 -5.455 -12.480 1.00 97.88 131 VAL A O 1
ATOM 930 N N . PRO A 1 132 ? 14.350 -6.255 -14.242 1.00 98.00 132 PRO A N 1
ATOM 931 C CA . PRO A 1 132 ? 15.556 -6.675 -14.950 1.00 98.00 132 PRO A CA 1
ATOM 932 C C . PRO A 1 132 ? 16.547 -5.509 -15.139 1.00 98.00 132 PRO A C 1
ATOM 934 O O . PRO A 1 132 ? 16.202 -4.341 -14.929 1.00 98.00 132 PRO A O 1
ATOM 937 N N . GLU A 1 133 ? 17.761 -5.831 -15.594 1.00 98.25 133 GLU A N 1
ATOM 938 C CA . GLU A 1 133 ? 18.745 -4.824 -16.004 1.00 98.25 133 GLU A CA 1
ATOM 939 C C . GLU A 1 133 ? 18.184 -3.910 -17.115 1.00 98.25 133 GLU A C 1
ATOM 941 O O . GLU A 1 133 ? 17.357 -4.360 -17.926 1.00 98.25 133 GLU A O 1
ATOM 946 N N . PRO A 1 134 ? 18.608 -2.633 -17.188 1.00 98.00 134 PRO A N 1
ATOM 947 C CA . PRO A 1 134 ? 18.040 -1.638 -18.101 1.00 98.00 134 PRO A CA 1
ATOM 948 C C . PRO A 1 134 ? 17.994 -2.073 -19.567 1.00 98.00 134 PRO A C 1
ATOM 950 O O . PRO A 1 134 ? 16.991 -1.848 -20.249 1.00 98.00 134 PRO A O 1
ATOM 953 N N . GLU A 1 135 ? 19.039 -2.737 -20.057 1.00 98.19 135 GLU A N 1
ATOM 954 C CA . GLU A 1 135 ? 19.128 -3.203 -21.442 1.00 98.19 135 GLU A CA 1
ATOM 955 C C . GLU A 1 135 ? 18.092 -4.295 -21.731 1.00 98.19 135 GLU A C 1
ATOM 957 O O . GLU A 1 135 ? 17.519 -4.348 -22.822 1.00 98.19 135 GLU A O 1
ATOM 962 N N . ILE A 1 136 ? 17.821 -5.163 -20.753 1.00 98.44 136 ILE A N 1
ATOM 963 C CA . ILE A 1 136 ? 16.803 -6.213 -20.862 1.00 98.44 136 ILE A CA 1
ATOM 964 C C . ILE A 1 136 ? 15.406 -5.598 -20.824 1.00 98.44 136 ILE A C 1
ATOM 966 O O . ILE A 1 136 ? 14.563 -5.949 -21.654 1.00 98.44 136 ILE A O 1
ATOM 970 N N . TYR A 1 137 ? 15.175 -4.634 -19.930 1.00 98.50 137 TYR A N 1
ATOM 971 C CA . TYR A 1 137 ? 13.927 -3.876 -19.912 1.00 98.50 137 TYR A CA 1
ATOM 972 C C . TYR A 1 137 ? 13.677 -3.178 -21.261 1.00 98.50 137 TYR A C 1
ATOM 974 O O . TYR A 1 137 ? 12.588 -3.293 -21.824 1.00 98.50 137 TYR A O 1
ATOM 982 N N . GLY A 1 138 ? 14.706 -2.543 -21.836 1.00 98.62 138 GLY A N 1
ATOM 983 C CA . GLY A 1 138 ? 14.636 -1.891 -23.146 1.00 98.62 138 GLY A CA 1
ATOM 984 C C . GLY A 1 138 ? 14.262 -2.846 -24.284 1.00 98.62 138 GLY A C 1
ATOM 985 O O . GLY A 1 138 ? 13.414 -2.516 -25.115 1.00 98.62 138 GLY A O 1
ATOM 986 N N . LYS A 1 139 ? 14.816 -4.065 -24.291 1.00 98.69 139 LYS A N 1
ATOM 987 C CA . LYS A 1 139 ? 14.414 -5.117 -25.245 1.00 98.69 139 LYS A CA 1
ATOM 988 C C . LYS A 1 139 ? 12.949 -5.525 -25.066 1.00 98.69 139 LYS A C 1
ATOM 990 O O . LYS A 1 139 ? 12.245 -5.702 -26.059 1.00 98.69 139 LYS A O 1
ATOM 995 N N . GLY A 1 140 ? 12.480 -5.636 -23.821 1.00 98.38 140 GLY A N 1
ATOM 996 C CA . GLY A 1 140 ? 11.075 -5.909 -23.510 1.00 98.38 140 GLY A CA 1
ATOM 997 C C . GLY A 1 140 ? 10.135 -4.825 -24.045 1.00 98.38 140 GLY A C 1
ATOM 998 O O . GLY A 1 140 ? 9.130 -5.143 -24.682 1.00 98.38 140 GLY A O 1
ATOM 999 N N . VAL A 1 141 ? 10.500 -3.550 -23.872 1.00 98.56 141 VAL A N 1
ATOM 1000 C CA . VAL A 1 141 ? 9.756 -2.408 -24.429 1.00 98.56 141 VAL A CA 1
ATOM 1001 C C . VAL A 1 141 ? 9.718 -2.465 -25.958 1.00 98.56 141 VAL A C 1
ATOM 1003 O O . VAL A 1 141 ? 8.640 -2.350 -26.538 1.00 98.56 141 VAL A O 1
ATOM 1006 N N . ALA A 1 142 ? 10.856 -2.689 -26.621 1.00 98.62 142 ALA A N 1
ATOM 1007 C CA . ALA A 1 142 ? 10.912 -2.777 -28.083 1.00 98.62 142 ALA A CA 1
ATOM 1008 C C . ALA A 1 142 ? 10.018 -3.907 -28.629 1.00 98.62 142 ALA A C 1
ATOM 1010 O O . ALA A 1 142 ? 9.251 -3.692 -29.567 1.00 98.62 142 ALA A O 1
ATOM 1011 N N . SER A 1 143 ? 10.056 -5.083 -27.994 1.00 98.50 143 SER A N 1
ATOM 1012 C CA . SER A 1 143 ? 9.191 -6.211 -28.355 1.00 98.50 143 SER A CA 1
ATOM 1013 C C . SER A 1 143 ? 7.707 -5.894 -28.146 1.00 98.50 143 SER A C 1
ATOM 1015 O O . SER A 1 143 ? 6.882 -6.196 -29.007 1.00 98.50 143 SER A O 1
ATOM 1017 N N . ALA A 1 144 ? 7.353 -5.251 -27.032 1.00 98.38 144 ALA A N 1
ATOM 1018 C CA . ALA A 1 144 ? 5.981 -4.837 -26.769 1.00 98.38 144 ALA A CA 1
ATOM 1019 C C . ALA A 1 144 ? 5.452 -3.877 -27.846 1.00 98.38 144 ALA A C 1
ATOM 1021 O O . ALA A 1 144 ? 4.350 -4.083 -28.350 1.00 98.38 144 ALA A O 1
ATOM 1022 N N . VAL A 1 145 ? 6.250 -2.884 -28.249 1.00 98.50 145 VAL A N 1
ATOM 1023 C CA . VAL A 1 145 ? 5.891 -1.941 -29.322 1.00 98.50 145 VAL A CA 1
ATOM 1024 C C . VAL A 1 145 ? 5.664 -2.665 -30.650 1.00 98.50 145 VAL A C 1
ATOM 1026 O O . VAL A 1 145 ? 4.673 -2.401 -31.330 1.00 98.50 145 VAL A O 1
ATOM 1029 N N . GLU A 1 146 ? 6.532 -3.612 -31.006 1.00 98.50 146 GLU A N 1
ATOM 1030 C CA . GLU A 1 146 ? 6.382 -4.389 -32.239 1.00 98.50 146 GLU A CA 1
ATOM 1031 C C . GLU A 1 146 ? 5.073 -5.198 -32.253 1.00 98.50 146 GLU A C 1
ATOM 1033 O O . GLU A 1 146 ? 4.336 -5.193 -33.239 1.00 98.50 146 GLU A O 1
ATOM 1038 N N . ARG A 1 147 ? 4.736 -5.848 -31.136 1.00 98.50 147 ARG A N 1
ATOM 1039 C CA . ARG A 1 147 ? 3.489 -6.618 -30.984 1.00 98.50 147 ARG A CA 1
ATOM 1040 C C . ARG A 1 147 ? 2.247 -5.726 -31.050 1.00 98.50 147 ARG A C 1
ATOM 1042 O O . ARG A 1 147 ? 1.242 -6.120 -31.641 1.00 98.50 147 ARG A O 1
ATOM 1049 N N . MET A 1 148 ? 2.333 -4.500 -30.527 1.00 98.44 148 MET A N 1
ATOM 1050 C CA . MET A 1 148 ? 1.273 -3.497 -30.689 1.00 98.44 148 MET A CA 1
ATOM 1051 C C . MET A 1 148 ? 1.072 -3.122 -32.158 1.00 98.44 148 MET A C 1
ATOM 1053 O O . MET A 1 148 ? -0.065 -3.039 -32.613 1.00 98.44 148 MET A O 1
ATOM 1057 N N . TRP A 1 149 ? 2.153 -2.943 -32.922 1.00 98.19 149 TRP A N 1
ATOM 1058 C CA . TRP A 1 149 ? 2.069 -2.630 -34.356 1.00 98.19 149 TRP A CA 1
ATOM 1059 C C . TRP A 1 149 ? 1.447 -3.761 -35.175 1.00 98.19 149 TRP A C 1
ATOM 1061 O O . TRP A 1 149 ? 0.771 -3.502 -36.168 1.00 98.19 149 TRP A O 1
ATOM 1071 N N . ARG A 1 150 ? 1.621 -5.012 -34.738 1.00 98.38 150 ARG A N 1
ATOM 1072 C CA . ARG A 1 150 ? 0.940 -6.178 -35.321 1.00 98.38 150 ARG A CA 1
ATOM 1073 C C . ARG A 1 150 ? -0.528 -6.308 -34.897 1.00 98.38 150 ARG A C 1
ATOM 1075 O O . ARG A 1 150 ? -1.214 -7.202 -35.380 1.00 98.38 150 ARG A O 1
ATOM 1082 N N . GLY A 1 151 ? -1.013 -5.444 -34.005 1.00 98.12 151 GLY A N 1
ATOM 1083 C CA . GLY A 1 151 ? -2.394 -5.450 -33.525 1.00 98.12 151 GLY A CA 1
ATOM 1084 C C . GLY A 1 151 ? -2.691 -6.478 -32.431 1.00 98.12 151 GLY A C 1
ATOM 1085 O O . GLY A 1 151 ? -3.862 -6.730 -32.164 1.00 98.12 151 GLY A O 1
ATOM 1086 N N . GLU A 1 152 ? -1.677 -7.064 -31.779 1.00 98.38 152 GLU A N 1
ATOM 1087 C CA . GLU A 1 152 ? -1.895 -8.054 -30.708 1.00 98.38 152 GLU A CA 1
ATOM 1088 C C . GLU A 1 152 ? -2.576 -7.439 -29.473 1.00 98.38 152 GLU A C 1
ATOM 1090 O O . GLU A 1 152 ? -3.349 -8.102 -28.784 1.00 98.38 152 GLU A O 1
ATOM 1095 N N . PHE A 1 153 ? -2.287 -6.170 -29.183 1.00 97.62 153 PHE A N 1
ATOM 1096 C CA . PHE A 1 153 ? -2.928 -5.380 -28.132 1.00 97.62 153 PHE A CA 1
ATOM 1097 C C . PHE A 1 153 ? -2.735 -3.883 -28.396 1.00 97.62 153 PHE A C 1
ATOM 1099 O O . PHE A 1 153 ? -1.785 -3.466 -29.055 1.00 97.62 153 PHE A O 1
ATOM 1106 N N . SER A 1 154 ? -3.633 -3.057 -27.856 1.00 97.69 154 SER A N 1
ATOM 1107 C CA . SER A 1 154 ? -3.627 -1.599 -28.054 1.00 97.69 154 SER A CA 1
ATOM 1108 C C . SER A 1 154 ? -2.903 -0.819 -26.953 1.00 97.69 154 SER A C 1
ATOM 1110 O O . SER A 1 154 ? -2.550 0.342 -27.155 1.00 97.69 154 SER A O 1
ATOM 1112 N N . LYS A 1 155 ? -2.677 -1.433 -25.784 1.00 98.00 155 LYS A N 1
ATOM 1113 C CA . LYS A 1 155 ? -1.961 -0.835 -24.652 1.00 98.00 155 LYS A CA 1
ATOM 1114 C C . LYS A 1 155 ? -1.336 -1.919 -23.785 1.00 98.00 155 LYS A C 1
ATOM 1116 O O . LYS A 1 155 ? -1.967 -2.931 -23.500 1.00 98.00 155 LYS A O 1
ATOM 1121 N N . VAL A 1 156 ? -0.127 -1.653 -23.308 1.00 97.88 156 VAL A N 1
ATOM 1122 C CA . VAL A 1 156 ? 0.546 -2.446 -22.279 1.00 97.88 156 VAL A CA 1
ATOM 1123 C C . VAL A 1 156 ? 1.302 -1.510 -21.345 1.00 97.88 156 VAL A C 1
ATOM 1125 O O . VAL A 1 156 ? 1.776 -0.454 -21.765 1.00 97.88 156 VAL A O 1
ATOM 1128 N N . VAL A 1 157 ? 1.386 -1.883 -20.073 1.00 98.00 157 VAL A N 1
ATOM 1129 C CA . VAL A 1 157 ? 2.251 -1.229 -19.092 1.00 98.00 157 VAL A CA 1
ATOM 1130 C C . VAL A 1 157 ? 3.317 -2.238 -18.706 1.00 98.00 157 VAL A C 1
ATOM 1132 O O . VAL A 1 157 ? 2.997 -3.349 -18.292 1.00 98.00 157 VAL A O 1
ATOM 1135 N N . LEU A 1 158 ? 4.575 -1.851 -18.873 1.00 98.00 158 LEU A N 1
ATOM 1136 C CA . LEU A 1 158 ? 5.718 -2.605 -18.381 1.00 98.00 158 LEU A CA 1
ATOM 1137 C C . LEU A 1 158 ? 6.274 -1.890 -17.153 1.00 98.00 158 LEU A C 1
ATOM 1139 O O . LEU A 1 158 ? 6.187 -0.666 -17.042 1.00 98.00 158 LEU A O 1
ATOM 1143 N N . ALA A 1 159 ? 6.832 -2.667 -16.237 1.00 97.56 159 ALA A N 1
ATOM 1144 C CA . ALA A 1 159 ? 7.473 -2.171 -15.033 1.00 97.56 159 ALA A CA 1
ATOM 1145 C C . ALA A 1 159 ? 8.795 -2.912 -14.811 1.00 97.56 159 ALA A C 1
ATOM 1147 O O . ALA A 1 159 ? 9.011 -4.002 -15.347 1.00 97.56 159 ALA A O 1
ATOM 1148 N N . ARG A 1 160 ? 9.672 -2.300 -14.018 1.00 97.81 160 ARG A N 1
ATOM 1149 C CA . ARG A 1 160 ? 10.904 -2.905 -13.513 1.00 97.81 160 ARG A CA 1
ATOM 1150 C C . ARG A 1 160 ? 11.063 -2.554 -12.040 1.00 97.81 160 ARG A C 1
ATOM 1152 O O . ARG A 1 160 ? 10.542 -1.533 -11.591 1.00 97.81 160 ARG A O 1
ATOM 1159 N N . THR A 1 161 ? 11.820 -3.371 -11.336 1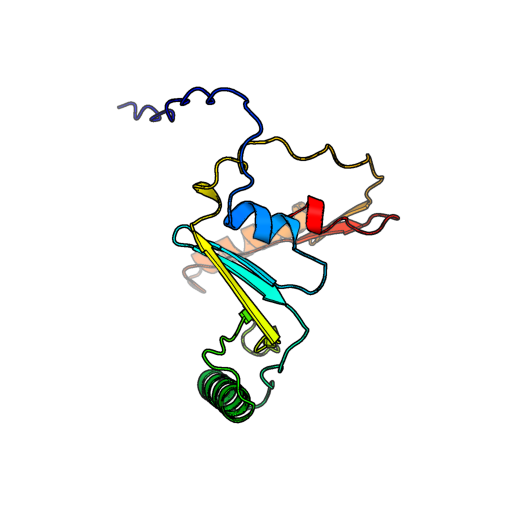.00 98.25 161 THR A N 1
ATOM 1160 C CA . THR A 1 161 ? 12.089 -3.255 -9.907 1.00 98.25 161 THR A CA 1
ATOM 1161 C C . THR A 1 161 ? 13.514 -2.759 -9.686 1.00 98.25 161 THR A C 1
ATOM 1163 O O . THR A 1 161 ? 14.431 -3.095 -10.439 1.00 98.25 161 THR A O 1
ATOM 1166 N N . LEU A 1 162 ? 13.698 -1.949 -8.648 1.00 98.00 162 LEU A N 1
ATOM 1167 C CA . LEU A 1 162 ? 15.001 -1.654 -8.067 1.00 98.00 162 LEU A CA 1
ATOM 1168 C C . LEU A 1 162 ? 15.020 -2.289 -6.681 1.00 98.00 162 LEU A C 1
ATOM 1170 O O . LEU A 1 162 ? 14.177 -1.963 -5.848 1.00 98.00 162 LEU A O 1
ATOM 1174 N N . GLU A 1 163 ? 15.943 -3.208 -6.450 1.00 97.31 163 GLU A N 1
ATOM 1175 C CA . GLU A 1 163 ? 16.136 -3.822 -5.143 1.00 97.31 163 GLU A CA 1
ATOM 1176 C C . GLU A 1 163 ? 17.282 -3.115 -4.430 1.00 97.31 163 GLU A C 1
ATOM 1178 O O . GLU A 1 163 ? 18.357 -2.933 -5.005 1.00 97.31 163 GLU A O 1
ATOM 1183 N N . LEU A 1 164 ? 17.029 -2.693 -3.193 1.00 94.81 164 LEU A N 1
ATOM 1184 C CA . LEU A 1 164 ? 18.006 -2.048 -2.328 1.00 94.81 164 LEU A CA 1
ATOM 1185 C C . LEU A 1 164 ? 18.190 -2.922 -1.091 1.00 94.81 164 LEU A C 1
ATOM 1187 O O . LEU A 1 164 ? 17.216 -3.224 -0.402 1.00 94.81 164 LEU A O 1
ATOM 1191 N N . THR A 1 165 ? 19.429 -3.309 -0.811 1.00 94.56 165 THR A N 1
ATOM 1192 C CA . THR A 1 165 ? 19.793 -4.097 0.372 1.00 94.56 165 THR A CA 1
ATOM 1193 C C . THR A 1 165 ? 20.751 -3.290 1.240 1.00 94.56 165 THR A C 1
ATOM 1195 O O . THR A 1 165 ? 21.700 -2.697 0.732 1.00 94.56 165 THR A O 1
ATOM 1198 N N . SER A 1 166 ? 20.487 -3.258 2.544 1.00 92.38 166 SER A N 1
ATOM 1199 C CA . SER A 1 166 ? 21.306 -2.606 3.571 1.00 92.38 166 SER A CA 1
ATOM 1200 C C . SER A 1 166 ? 21.622 -3.620 4.669 1.00 92.38 166 SER A C 1
ATOM 1202 O O . SER A 1 166 ? 20.805 -4.494 4.958 1.00 92.38 166 SER A O 1
ATOM 1204 N N . GLU A 1 167 ? 22.794 -3.498 5.296 1.00 91.25 167 GLU A N 1
ATOM 1205 C CA . GLU A 1 167 ? 23.160 -4.301 6.474 1.00 91.25 167 GLU A CA 1
ATOM 1206 C C . GLU A 1 167 ? 22.334 -3.914 7.711 1.00 91.25 167 GLU A C 1
ATOM 1208 O O . GLU A 1 167 ? 22.036 -4.754 8.561 1.00 91.25 167 GLU A O 1
ATOM 1213 N N . ALA A 1 168 ? 21.953 -2.638 7.810 1.00 90.00 168 ALA A N 1
ATOM 1214 C CA . ALA A 1 168 ? 21.110 -2.127 8.880 1.00 90.00 168 ALA A CA 1
ATOM 1215 C C . ALA A 1 168 ? 19.615 -2.251 8.522 1.00 90.00 168 ALA A C 1
ATOM 1217 O O . ALA A 1 168 ? 19.255 -2.058 7.353 1.00 90.00 168 ALA A O 1
ATOM 1218 N N . PRO A 1 169 ? 18.734 -2.508 9.512 1.00 88.75 169 PRO A N 1
ATOM 1219 C CA . PRO A 1 169 ? 17.287 -2.433 9.329 1.00 88.75 169 PRO A CA 1
ATOM 1220 C C . PRO A 1 169 ? 16.830 -1.059 8.824 1.00 88.75 169 PRO A C 1
ATOM 1222 O O . PRO A 1 169 ? 17.424 -0.034 9.155 1.00 88.75 169 PRO A O 1
ATOM 1225 N N . LEU A 1 170 ? 15.737 -1.045 8.061 1.00 88.75 170 LEU A N 1
ATOM 1226 C CA . LEU A 1 170 ? 15.115 0.188 7.583 1.00 88.75 170 LEU A CA 1
ATOM 1227 C C . LEU A 1 170 ? 14.386 0.909 8.723 1.00 88.75 170 LEU A C 1
ATOM 1229 O O . LEU A 1 170 ? 13.578 0.302 9.429 1.00 88.75 170 LEU A O 1
ATOM 1233 N N . ASP A 1 171 ? 14.615 2.215 8.848 1.00 88.62 171 ASP A N 1
ATOM 1234 C CA . ASP A 1 171 ? 13.835 3.096 9.718 1.00 88.62 171 ASP A CA 1
ATOM 1235 C C . ASP A 1 171 ? 12.523 3.478 9.015 1.00 88.62 171 ASP A C 1
ATOM 1237 O O . ASP A 1 171 ? 12.417 4.518 8.366 1.00 88.62 171 ASP A O 1
ATOM 1241 N N . LEU A 1 172 ? 11.533 2.578 9.070 1.00 89.69 172 LEU A N 1
ATOM 1242 C CA . LEU A 1 172 ? 10.247 2.784 8.395 1.00 89.69 172 LEU A CA 1
ATOM 1243 C C . LEU A 1 172 ? 9.514 4.056 8.859 1.00 89.69 172 LEU A C 1
ATOM 1245 O O . LEU A 1 172 ? 8.976 4.732 7.986 1.00 89.69 172 LEU A O 1
ATOM 1249 N N . PRO A 1 173 ? 9.476 4.411 10.161 1.00 89.00 173 PRO A N 1
ATOM 1250 C CA . PRO A 1 173 ? 8.901 5.685 10.591 1.00 89.00 173 PRO A CA 1
ATOM 1251 C C . PRO A 1 173 ? 9.582 6.909 9.977 1.00 89.00 173 PRO A C 1
ATOM 1253 O O . PRO A 1 173 ? 8.884 7.832 9.581 1.00 89.00 173 PRO A O 1
ATOM 1256 N N . ALA A 1 174 ? 10.912 6.917 9.843 1.00 86.06 174 ALA A N 1
ATOM 1257 C CA . ALA A 1 174 ? 11.610 8.033 9.200 1.00 86.06 174 ALA A CA 1
ATOM 1258 C C . ALA A 1 174 ? 11.422 8.083 7.669 1.00 86.06 174 ALA A C 1
ATOM 1260 O O . ALA A 1 174 ? 11.655 9.125 7.057 1.00 86.06 174 ALA A O 1
ATOM 1261 N N . MET A 1 175 ? 11.060 6.959 7.040 1.00 86.88 175 MET A N 1
ATOM 1262 C CA . MET A 1 175 ? 10.817 6.867 5.594 1.00 86.88 175 MET A CA 1
ATOM 1263 C C . MET A 1 175 ? 9.400 7.276 5.169 1.00 86.88 175 MET A C 1
ATOM 1265 O O . MET A 1 175 ? 9.209 7.592 3.992 1.00 86.88 175 MET A O 1
ATOM 1269 N N . LEU A 1 176 ? 8.425 7.173 6.075 1.00 87.31 176 LEU A N 1
ATOM 1270 C CA . LEU A 1 176 ? 7.006 7.444 5.826 1.00 87.31 176 LEU A CA 1
ATOM 1271 C C . LEU A 1 176 ? 6.707 8.949 5.811 1.00 87.31 176 LEU A C 1
ATOM 1273 O O . LEU A 1 176 ? 5.922 9.361 4.924 1.00 87.31 176 LEU A O 1
#

pLDDT: mean 86.49, std 17.78, range [34.69, 98.69]

Secondary structure (DSSP, 8-state):
------PPP-PPPPP-S-PPPPHHHHHHHT--BTBEEEE-SS-EEEEES--EEPP-SSS-HHHHHHHHHHHHHHTT-SS---EEE--SSTTSPPEEEE-SEEEEES-GGGSTTTTSPPPPPPP--EEEEEES-HHHHHHHHHHHHHHHHTTS-S------EEEEEESSPP-HHHH-